Protein AF-A0A940LGN7-F1 (afdb_monomer)

pLDDT: mean 87.73, std 14.27, range [50.44, 98.75]

Sequence (106 aa):
MKTTYGHLTYCTNIHPGETWADHFAQLKEQVPGIKKAISPDQSFGIGLRLSNTASLELRKEENLKEFQQWLKEQDCYVFTMNGFPYGGFHNTTVKDKVHQPDWTTA

Secondary structure (DSSP, 8-state):
-EETTEE-EEEGGGS--SSHHHHHHHHHHHHHHHHHHH-TTSPEEEEEEEEHHHHHHHTSHHHHHHHHHHHHHTTEEEEEEEEE-SS-TTTS---TTTT-S-TT--

Solvent-accessible surface area (backbone atoms only — not comparable to full-atom values): 6226 Å² total; per-residue (Å²): 41,80,55,100,90,45,75,50,63,56,66,44,72,83,58,74,66,54,45,40,67,47,45,49,52,52,47,69,67,50,46,62,60,51,30,58,76,76,29,69,93,45,55,29,34,34,30,43,52,33,33,45,60,12,48,62,50,39,67,37,67,68,48,39,51,53,49,54,52,48,28,60,77,68,41,37,45,77,82,47,74,48,78,44,76,64,86,56,80,84,79,45,95,81,52,87,62,77,65,54,81,45,85,93,76,111

Nearest PDB structures (foldseek):
  4bra-assembly1_B  TM=4.878E-01  e=3.708E-01  Legionella pneumophila
  7upr-assembly1_A  TM=2.871E-01  e=2.517E+00  Homo sapiens
  5mrc-assembly1_KK  TM=3.048E-01  e=3.309E+00  Saccharomyces cerevisiae

Structure (mmCIF, N/CA/C/O backbone):
data_AF-A0A940LGN7-F1
#
_entry.id   AF-A0A940LGN7-F1
#
loop_
_atom_site.group_PDB
_atom_site.id
_atom_site.type_symbol
_atom_site.label_atom_id
_atom_site.label_alt_id
_atom_site.label_comp_id
_atom_site.label_asym_id
_atom_site.label_entity_id
_atom_site.label_seq_id
_atom_site.pdbx_PDB_ins_code
_atom_site.Cartn_x
_atom_site.Cartn_y
_atom_site.Cartn_z
_atom_site.occupancy
_atom_site.B_iso_or_equiv
_atom_site.auth_seq_id
_atom_site.auth_comp_id
_atom_site.auth_asym_id
_atom_site.auth_atom_id
_atom_site.pdbx_PDB_model_num
ATOM 1 N N . MET A 1 1 ? -8.201 -4.642 9.238 1.00 91.12 1 MET A N 1
ATOM 2 C CA . MET A 1 1 ? -8.619 -4.761 10.647 1.00 91.12 1 MET A CA 1
ATOM 3 C C . MET A 1 1 ? -8.356 -6.161 11.160 1.00 91.12 1 MET A C 1
ATOM 5 O O . MET A 1 1 ? -8.437 -7.113 10.389 1.00 91.12 1 MET A O 1
ATOM 9 N N . LYS A 1 2 ? -8.040 -6.288 12.448 1.00 92.31 2 LYS A N 1
ATOM 10 C CA . LYS A 1 2 ? -7.909 -7.587 13.113 1.00 92.31 2 LYS A CA 1
ATOM 11 C C . LYS A 1 2 ? -9.268 -7.984 13.688 1.00 92.31 2 LYS A C 1
ATOM 13 O O . LYS A 1 2 ? -9.869 -7.209 14.421 1.00 92.31 2 LYS A O 1
ATOM 18 N N . THR A 1 3 ? -9.745 -9.169 13.344 1.00 92.06 3 THR A N 1
ATOM 19 C CA . THR A 1 3 ? -10.992 -9.760 13.841 1.00 92.06 3 THR A CA 1
ATOM 20 C C . THR A 1 3 ? -10.676 -10.995 14.683 1.00 92.06 3 THR A C 1
ATOM 22 O O . THR A 1 3 ? -9.521 -11.415 14.784 1.00 92.06 3 THR A O 1
ATOM 25 N N . THR A 1 4 ? -11.699 -11.617 15.270 1.00 96.00 4 THR A N 1
ATOM 26 C CA . THR A 1 4 ? -11.560 -12.904 15.973 1.00 96.00 4 THR A CA 1
ATOM 27 C C . THR A 1 4 ? -11.141 -14.052 15.050 1.00 96.00 4 THR A C 1
ATOM 29 O O . THR A 1 4 ? -10.615 -15.048 15.532 1.00 96.00 4 THR A O 1
ATOM 32 N N . TYR A 1 5 ? -11.349 -13.913 13.737 1.00 94.44 5 TYR A N 1
ATOM 33 C CA . TYR A 1 5 ? -11.073 -14.950 12.738 1.00 94.44 5 TYR A CA 1
ATOM 34 C C . TYR A 1 5 ? -9.794 -14.697 11.926 1.00 94.44 5 TYR A C 1
ATOM 36 O O . TYR A 1 5 ? -9.381 -15.561 11.159 1.00 94.44 5 TYR A O 1
ATOM 44 N N . GLY A 1 6 ? -9.157 -13.530 12.073 1.00 93.00 6 GLY A N 1
ATOM 45 C CA . GLY A 1 6 ? -7.915 -13.200 11.372 1.00 93.00 6 GLY A CA 1
ATOM 46 C C . GLY A 1 6 ? -7.805 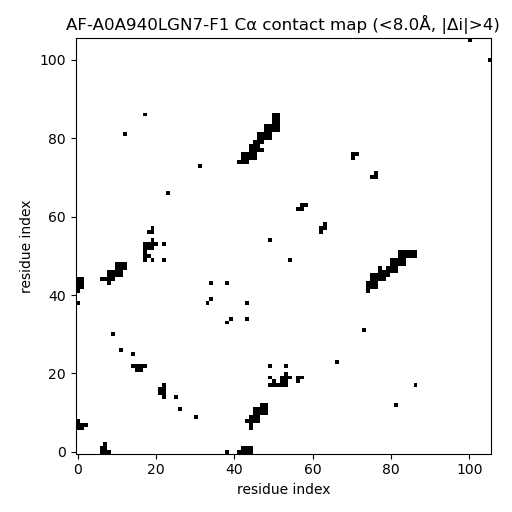-11.730 10.974 1.00 93.00 6 GLY A C 1
ATOM 47 O O . GLY A 1 6 ? -8.440 -10.855 11.555 1.00 93.00 6 GLY A O 1
ATOM 48 N N . HIS A 1 7 ? -6.971 -11.444 9.975 1.00 93.19 7 HIS A N 1
ATOM 49 C CA . HIS A 1 7 ? -6.823 -10.101 9.417 1.00 93.19 7 HIS A CA 1
ATOM 50 C C . HIS A 1 7 ? -7.724 -9.937 8.189 1.00 93.19 7 HIS A C 1
ATOM 52 O O . HIS A 1 7 ? -7.540 -10.625 7.190 1.00 93.19 7 HIS A O 1
ATOM 58 N N . LEU A 1 8 ? -8.661 -8.988 8.242 1.00 91.81 8 LEU A N 1
ATOM 59 C CA . LEU A 1 8 ? -9.364 -8.497 7.058 1.00 91.81 8 LEU A CA 1
ATOM 60 C C . LEU A 1 8 ? -8.556 -7.351 6.443 1.00 91.81 8 LEU A C 1
ATOM 62 O O . LEU A 1 8 ? -8.185 -6.400 7.142 1.00 91.81 8 LEU A O 1
ATOM 66 N N . THR A 1 9 ? -8.285 -7.440 5.145 1.00 93.12 9 THR A N 1
ATOM 67 C CA . THR A 1 9 ? -7.375 -6.532 4.446 1.00 93.12 9 THR A CA 1
ATOM 68 C C . THR A 1 9 ? -7.844 -6.191 3.041 1.00 93.12 9 THR A C 1
ATOM 70 O O . THR A 1 9 ? -8.627 -6.926 2.444 1.00 93.12 9 THR A O 1
ATOM 73 N N . TYR A 1 10 ? -7.306 -5.095 2.511 1.00 94.38 10 TYR A N 1
ATOM 74 C CA . TYR A 1 10 ? -7.318 -4.797 1.092 1.00 94.38 10 TYR A CA 1
ATOM 75 C C . TYR A 1 10 ? -6.001 -5.233 0.437 1.00 94.38 10 TYR A C 1
ATOM 77 O O . TYR A 1 10 ? -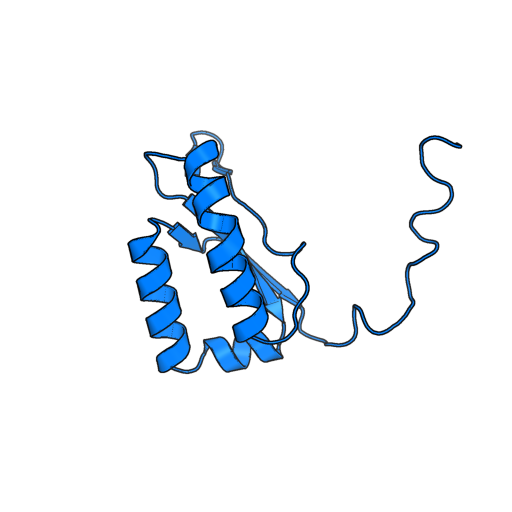4.920 -4.778 0.823 1.00 94.38 10 TYR A O 1
ATOM 85 N N . CYS A 1 11 ? -6.098 -6.134 -0.542 1.00 94.31 11 CYS A N 1
ATOM 86 C CA . CYS A 1 11 ? -4.956 -6.596 -1.322 1.00 94.31 11 CYS A CA 1
ATOM 87 C C . CYS A 1 11 ? -4.746 -5.688 -2.533 1.00 94.31 11 CYS A C 1
ATOM 89 O O . CYS A 1 11 ? -5.650 -5.510 -3.346 1.00 94.31 11 CYS A O 1
ATOM 91 N N . THR A 1 12 ? -3.535 -5.161 -2.687 1.00 93.12 12 THR A N 1
ATOM 92 C CA . THR A 1 12 ? -3.239 -4.133 -3.692 1.00 93.12 12 THR A CA 1
ATOM 93 C C . THR A 1 12 ? -2.757 -4.718 -5.021 1.00 93.12 12 THR A C 1
ATOM 95 O O . THR A 1 12 ? -2.308 -3.981 -5.894 1.00 93.12 12 THR A O 1
ATOM 98 N N . ASN A 1 13 ? -2.886 -6.040 -5.212 1.00 89.69 13 ASN A N 1
ATOM 99 C CA . ASN A 1 13 ? -2.518 -6.742 -6.449 1.00 89.69 13 ASN A CA 1
ATOM 100 C C . ASN A 1 13 ? -3.312 -6.268 -7.678 1.00 89.69 13 ASN A C 1
ATOM 102 O O . ASN A 1 13 ? -2.850 -6.470 -8.796 1.00 89.69 13 ASN A O 1
ATOM 106 N N . ILE A 1 14 ? -4.504 -5.692 -7.483 1.00 85.25 14 ILE A N 1
ATOM 107 C CA . ILE A 1 14 ? -5.364 -5.230 -8.580 1.00 85.25 14 ILE A CA 1
ATOM 108 C C . ILE A 1 14 ? -4.859 -3.932 -9.220 1.00 85.25 14 ILE A C 1
ATOM 110 O O . ILE A 1 14 ? -5.229 -3.624 -10.350 1.00 85.25 14 ILE A O 1
ATOM 114 N N . HIS A 1 15 ? -4.018 -3.170 -8.512 1.00 85.56 15 HIS A N 1
ATOM 115 C CA . HIS A 1 15 ? -3.543 -1.888 -9.012 1.00 85.56 15 HIS A CA 1
ATOM 116 C C . HIS A 1 15 ? -2.407 -2.075 -10.020 1.00 85.56 15 HIS A C 1
ATOM 118 O O . HIS A 1 15 ? -1.415 -2.757 -9.717 1.00 85.56 15 HIS A O 1
ATOM 124 N N . PRO A 1 16 ? -2.521 -1.450 -11.205 1.00 79.06 16 PRO A N 1
ATOM 125 C CA . PRO A 1 16 ? -1.430 -1.416 -12.160 1.00 79.06 16 PRO A CA 1
ATOM 126 C C . PRO A 1 16 ? -0.286 -0.548 -11.624 1.00 79.06 16 PRO A C 1
ATOM 128 O O . PRO A 1 16 ? -0.460 0.271 -10.722 1.00 79.06 16 PRO A O 1
ATOM 131 N N . GLY A 1 17 ? 0.894 -0.724 -12.209 1.00 77.94 17 GLY A N 1
ATOM 132 C CA . GLY A 1 17 ? 2.082 0.059 -11.880 1.00 77.94 17 GLY A CA 1
ATOM 133 C C . GLY A 1 17 ? 3.296 -0.829 -11.672 1.00 77.94 17 GLY A C 1
ATOM 134 O O . GLY A 1 17 ? 3.183 -1.958 -11.186 1.00 77.94 17 GLY A O 1
ATOM 135 N N . GLU A 1 18 ? 4.459 -0.312 -12.044 1.00 86.00 18 GLU A N 1
ATOM 136 C CA . GLU A 1 18 ? 5.737 -1.006 -11.878 1.00 86.00 18 GLU A CA 1
ATOM 137 C C . GLU A 1 18 ? 6.691 -0.228 -10.973 1.00 86.00 18 GLU A C 1
ATOM 139 O O . GLU A 1 18 ? 7.597 -0.840 -10.414 1.00 86.00 18 GLU A O 1
ATOM 144 N N . THR A 1 19 ? 6.492 1.077 -10.784 1.00 92.81 19 THR A N 1
ATOM 145 C CA . THR A 1 19 ? 7.318 1.900 -9.889 1.00 92.81 19 THR A CA 1
ATOM 146 C C . THR A 1 19 ? 6.680 2.039 -8.507 1.00 92.81 19 THR A C 1
ATOM 148 O O . THR A 1 19 ? 5.474 1.844 -8.331 1.00 92.81 19 THR A O 1
ATOM 151 N N . TRP A 1 20 ? 7.485 2.400 -7.508 1.00 95.44 20 TRP A N 1
ATOM 152 C CA . TRP A 1 20 ? 6.988 2.733 -6.175 1.00 95.44 20 TRP A CA 1
ATOM 153 C C . TRP A 1 20 ? 6.057 3.947 -6.215 1.00 95.44 20 TRP A C 1
ATOM 155 O O . TRP A 1 20 ? 5.046 3.961 -5.518 1.00 95.44 20 TRP A O 1
ATOM 165 N N . ALA A 1 21 ? 6.357 4.936 -7.060 1.00 96.00 21 ALA A N 1
ATOM 166 C CA . ALA A 1 21 ? 5.522 6.123 -7.213 1.00 96.00 21 ALA A CA 1
ATOM 167 C C . ALA A 1 21 ? 4.098 5.766 -7.678 1.00 96.00 21 ALA A C 1
ATOM 169 O O . ALA A 1 21 ? 3.131 6.240 -7.080 1.00 96.00 21 ALA A O 1
ATOM 170 N N . ASP A 1 22 ? 3.967 4.879 -8.673 1.00 93.50 22 ASP A N 1
ATOM 171 C CA . ASP A 1 22 ? 2.663 4.404 -9.158 1.00 93.50 22 ASP A CA 1
ATOM 172 C C . ASP A 1 22 ? 1.888 3.689 -8.045 1.00 93.50 22 ASP A C 1
ATOM 174 O O . ASP A 1 22 ? 0.720 3.988 -7.786 1.00 93.50 22 ASP A O 1
ATOM 178 N N . HIS A 1 23 ? 2.549 2.755 -7.348 1.00 93.44 23 HIS A N 1
ATOM 179 C CA . HIS A 1 23 ? 1.926 1.991 -6.263 1.00 93.44 23 HIS A CA 1
ATOM 180 C C . HIS A 1 23 ? 1.483 2.903 -5.128 1.00 93.44 23 HIS A C 1
ATOM 182 O O . HIS A 1 23 ? 0.366 2.773 -4.631 1.00 93.44 23 HIS A O 1
ATOM 188 N N . PHE A 1 24 ? 2.325 3.851 -4.730 1.00 97.19 24 PHE A N 1
ATOM 189 C CA . PHE A 1 24 ? 2.012 4.719 -3.610 1.00 97.19 24 PHE A CA 1
ATOM 190 C C . PHE A 1 24 ? 0.897 5.715 -3.936 1.00 97.19 24 PHE A C 1
ATOM 192 O O . PHE A 1 24 ? 0.061 5.988 -3.075 1.00 97.19 24 PHE A O 1
ATOM 199 N N . ALA A 1 25 ? 0.822 6.206 -5.177 1.00 96.75 25 ALA A N 1
ATOM 200 C CA . ALA A 1 25 ? -0.303 7.017 -5.633 1.00 96.75 25 ALA A CA 1
ATOM 201 C C . ALA A 1 25 ? -1.634 6.255 -5.503 1.00 96.75 25 ALA A C 1
ATOM 203 O O . ALA A 1 25 ? -2.589 6.782 -4.935 1.00 96.75 25 ALA A O 1
ATOM 204 N N . GLN A 1 26 ? -1.665 4.985 -5.922 1.00 95.62 26 GLN A N 1
ATOM 205 C CA . GLN A 1 26 ? -2.846 4.123 -5.790 1.00 95.62 26 GLN A CA 1
ATOM 206 C C . GLN A 1 26 ? -3.226 3.876 -4.323 1.00 95.62 26 GLN A C 1
ATOM 208 O O . GLN A 1 26 ? -4.403 3.919 -3.967 1.00 95.62 26 GLN A O 1
ATOM 213 N N . LEU A 1 27 ? -2.244 3.682 -3.435 1.00 96.50 27 LEU A N 1
ATOM 214 C CA . LEU A 1 27 ? -2.505 3.569 -1.996 1.00 96.50 27 LEU A CA 1
ATOM 215 C C . LEU A 1 27 ? -3.139 4.847 -1.429 1.00 96.50 27 LEU A C 1
ATOM 217 O O . LEU A 1 27 ? -4.142 4.763 -0.718 1.00 9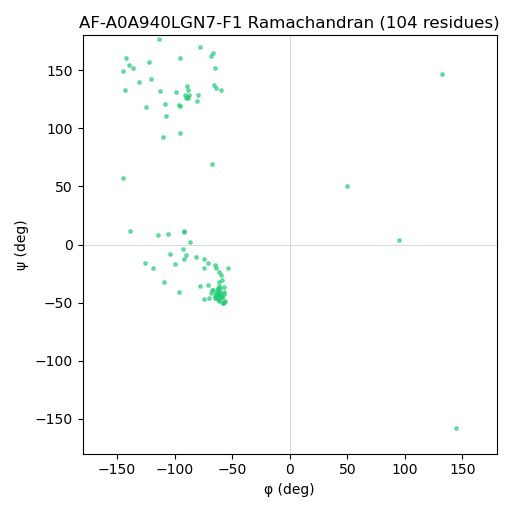6.50 27 LEU A O 1
ATOM 221 N N . LYS A 1 28 ? -2.571 6.017 -1.756 1.00 97.69 28 LYS A N 1
ATOM 222 C CA . LYS A 1 28 ? -3.062 7.332 -1.311 1.00 97.69 28 LYS A CA 1
ATOM 223 C C . LYS A 1 28 ? -4.490 7.598 -1.791 1.00 97.69 28 LYS A C 1
ATOM 225 O O . LYS A 1 28 ? -5.278 8.163 -1.039 1.00 97.69 28 LYS A O 1
ATOM 230 N N . GLU A 1 29 ? -4.821 7.175 -3.008 1.00 97.19 29 GLU A N 1
ATOM 231 C CA . GLU A 1 29 ? -6.144 7.366 -3.603 1.00 97.19 29 GLU A CA 1
ATOM 232 C C . GLU A 1 29 ? -7.204 6.430 -2.997 1.00 97.19 29 GLU A C 1
ATOM 234 O O . GLU A 1 29 ? -8.291 6.871 -2.627 1.00 97.19 29 GLU A O 1
ATOM 239 N N . GLN A 1 30 ? -6.895 5.138 -2.867 1.00 96.25 30 GLN A N 1
ATOM 240 C CA . GLN A 1 30 ? -7.918 4.108 -2.650 1.00 96.25 30 GLN A CA 1
ATOM 241 C C . GLN A 1 30 ? -8.104 3.741 -1.171 1.00 96.25 30 GLN A C 1
ATOM 243 O O . GLN A 1 30 ? -9.228 3.562 -0.691 1.00 96.25 30 GLN A O 1
ATOM 248 N N . VAL A 1 31 ? -7.009 3.634 -0.412 1.00 96.75 31 VAL A N 1
ATOM 249 C CA . VAL A 1 31 ? -7.037 3.078 0.952 1.00 96.75 31 VAL A CA 1
ATOM 250 C C . VAL A 1 31 ? -7.867 3.911 1.938 1.00 96.75 31 VAL A C 1
ATOM 252 O O . VAL A 1 31 ? -8.630 3.297 2.690 1.00 96.75 31 VAL A O 1
ATOM 255 N N . PRO A 1 32 ? -7.806 5.260 1.961 1.00 97.31 32 PRO A N 1
ATOM 256 C CA . PRO A 1 32 ? -8.562 6.044 2.942 1.00 97.31 32 PRO A CA 1
ATOM 257 C C . PRO A 1 32 ? -10.079 5.840 2.834 1.00 97.31 32 PRO A C 1
ATOM 259 O O . PRO A 1 32 ? -10.765 5.683 3.847 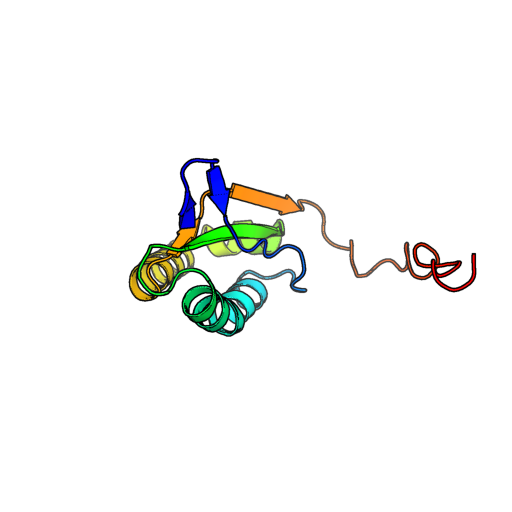1.00 97.31 32 PRO A O 1
ATOM 262 N N . GLY A 1 33 ? -10.606 5.777 1.604 1.00 97.81 33 GLY A N 1
ATOM 263 C CA . GLY A 1 33 ? -12.026 5.525 1.353 1.00 97.81 33 GLY A CA 1
ATOM 264 C C . GLY A 1 33 ? -12.455 4.132 1.815 1.00 97.81 33 GLY A C 1
ATOM 265 O O . GLY A 1 33 ? -13.467 3.985 2.502 1.00 97.81 33 GLY A O 1
ATOM 266 N N . ILE A 1 34 ? -11.639 3.119 1.515 1.00 96.38 34 ILE A N 1
ATOM 267 C CA . ILE A 1 34 ? -11.888 1.730 1.918 1.00 96.38 34 ILE A CA 1
ATOM 268 C C . ILE A 1 34 ? -11.840 1.585 3.444 1.00 96.38 34 ILE A C 1
ATOM 270 O O . ILE A 1 34 ? -12.746 0.990 4.031 1.00 96.38 34 ILE A O 1
ATOM 274 N N . LYS A 1 35 ? -10.827 2.164 4.108 1.00 97.00 35 LYS A N 1
ATOM 275 C CA . LYS A 1 35 ? -10.735 2.169 5.575 1.00 97.00 35 LYS A CA 1
ATOM 276 C C . LYS A 1 35 ? -11.980 2.794 6.183 1.00 97.00 35 LYS A C 1
ATOM 278 O O . LYS A 1 35 ? -12.582 2.184 7.059 1.00 97.00 35 LYS A O 1
ATOM 283 N N . LY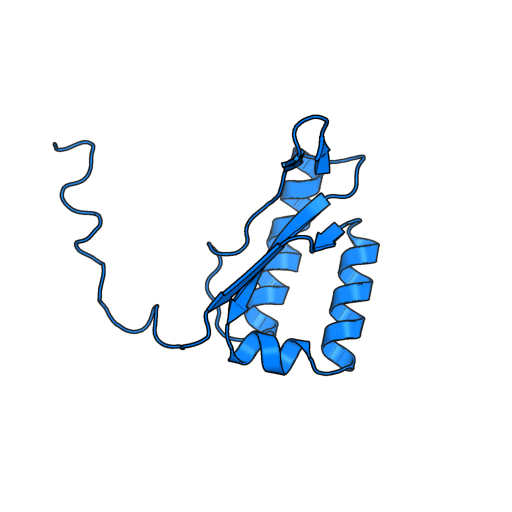S A 1 36 ? -12.394 3.969 5.705 1.00 97.56 36 LYS A N 1
ATOM 284 C CA . LYS A 1 36 ? -13.578 4.664 6.224 1.00 97.56 36 LYS A CA 1
ATOM 285 C C . LYS A 1 36 ? -14.844 3.807 6.133 1.00 97.56 36 LYS A C 1
ATOM 287 O O . LYS A 1 36 ? -15.673 3.867 7.033 1.00 97.56 36 LYS A O 1
ATOM 292 N N . ALA A 1 37 ? -14.990 3.018 5.070 1.00 96.75 37 ALA A N 1
ATOM 293 C CA . ALA A 1 37 ? -16.158 2.166 4.869 1.00 96.75 37 ALA A CA 1
ATOM 294 C C . ALA A 1 37 ? -16.133 0.872 5.703 1.00 96.75 37 ALA A C 1
ATOM 296 O O . ALA A 1 37 ? -17.184 0.412 6.138 1.00 96.75 37 ALA A O 1
ATOM 297 N N . ILE A 1 38 ? -14.957 0.270 5.908 1.00 94.56 38 ILE A N 1
ATOM 298 C CA . ILE A 1 38 ? -14.840 -1.098 6.451 1.00 94.56 38 ILE A CA 1
ATOM 299 C C . ILE A 1 38 ? -14.296 -1.121 7.887 1.00 94.56 38 ILE A C 1
ATOM 301 O O . ILE A 1 38 ? -14.634 -2.003 8.669 1.00 94.56 38 ILE A O 1
ATOM 305 N N . SER A 1 39 ? -13.427 -0.175 8.235 1.00 95.94 39 SER A N 1
ATOM 306 C CA . SER A 1 39 ? -12.661 -0.137 9.485 1.00 95.94 39 SER A CA 1
ATOM 307 C C . SER A 1 39 ? -12.471 1.310 9.974 1.00 95.94 39 SER A C 1
ATOM 309 O O . SER A 1 39 ? -11.327 1.755 10.117 1.00 95.94 39 SER A O 1
ATOM 311 N N . PRO A 1 40 ? -13.558 2.078 10.197 1.00 96.12 40 PRO A N 1
ATOM 312 C CA . PRO A 1 40 ? -13.464 3.503 10.521 1.00 96.12 40 PRO A CA 1
ATOM 313 C C . PRO A 1 40 ? -12.674 3.759 11.812 1.00 96.12 40 PRO A C 1
ATOM 315 O O . PRO A 1 40 ? -11.796 4.622 11.826 1.00 96.12 40 PRO A O 1
ATOM 318 N N . ASP A 1 41 ? -12.914 2.942 12.841 1.00 95.94 41 ASP A N 1
ATOM 319 C CA . ASP A 1 41 ? -12.404 3.152 14.204 1.00 95.94 41 ASP A CA 1
ATOM 320 C C . ASP A 1 41 ? -11.246 2.214 14.584 1.00 95.94 41 ASP A C 1
ATOM 322 O O . ASP A 1 41 ? -10.863 2.113 15.749 1.00 95.94 41 ASP A O 1
ATOM 326 N N . GLN A 1 42 ? -10.711 1.465 13.618 1.00 96.19 42 GLN A N 1
ATOM 327 C CA . GLN A 1 42 ? -9.650 0.490 13.854 1.00 96.19 42 GLN A CA 1
ATOM 328 C C . GLN A 1 42 ? -8.573 0.570 12.784 1.00 96.19 42 GLN A C 1
ATOM 330 O O . GLN A 1 42 ? -8.860 0.846 11.613 1.00 96.19 42 GLN A O 1
ATOM 335 N N . SER A 1 43 ? -7.350 0.200 13.167 1.00 97.19 43 SER A N 1
ATOM 336 C CA . SER A 1 43 ? -6.241 0.152 12.228 1.00 97.19 43 SER A CA 1
ATOM 337 C C . SER A 1 43 ? -6.521 -0.817 11.082 1.00 97.19 43 SER A C 1
ATOM 339 O O . SER A 1 43 ? -6.927 -1.979 11.271 1.00 97.19 43 SER A O 1
ATOM 341 N N . PHE A 1 44 ? -6.267 -0.353 9.864 1.00 97.69 44 PHE A N 1
ATOM 342 C CA . PHE A 1 44 ? -6.572 -1.106 8.660 1.00 97.69 44 PHE A CA 1
ATOM 343 C C . PHE A 1 44 ? -5.334 -1.816 8.109 1.00 97.69 44 PHE A C 1
ATOM 345 O O . PHE A 1 44 ? -4.255 -1.245 7.992 1.00 97.69 44 PHE A O 1
ATOM 352 N N . GLY A 1 45 ? -5.487 -3.105 7.802 1.00 97.00 45 GLY A N 1
ATOM 353 C CA . GLY A 1 45 ? -4.383 -3.923 7.309 1.00 97.00 45 GLY A CA 1
ATOM 354 C C . GLY A 1 45 ? -4.324 -3.836 5.792 1.00 97.00 45 GLY A C 1
ATOM 355 O O . GLY A 1 45 ? -5.362 -3.967 5.141 1.00 97.00 45 GLY A O 1
ATOM 356 N N . ILE A 1 46 ? -3.130 -3.687 5.233 1.00 97.12 46 ILE A N 1
ATOM 357 C CA . ILE A 1 46 ? -2.861 -3.647 3.794 1.00 97.12 46 ILE A CA 1
ATOM 358 C C . ILE A 1 46 ? -2.067 -4.898 3.403 1.00 97.12 46 ILE A C 1
ATOM 360 O O . ILE A 1 46 ? -1.073 -5.246 4.049 1.00 97.12 46 ILE A O 1
ATOM 364 N N . GLY A 1 47 ? -2.513 -5.567 2.339 1.00 96.31 47 GLY A N 1
ATOM 365 C CA . GLY A 1 47 ? -1.758 -6.606 1.650 1.00 96.31 47 GLY A CA 1
ATOM 366 C C . GLY A 1 47 ? -1.020 -5.997 0.469 1.00 96.31 47 GLY A C 1
ATOM 367 O O . GLY A 1 47 ? -1.614 -5.813 -0.592 1.00 96.31 47 GLY A O 1
ATOM 368 N N . LEU A 1 48 ? 0.252 -5.656 0.673 1.00 95.31 48 LEU A N 1
ATOM 369 C CA . LEU A 1 48 ? 1.023 -4.835 -0.256 1.00 95.31 48 LEU A CA 1
ATOM 370 C C . LEU A 1 48 ? 1.551 -5.659 -1.437 1.00 95.31 48 LEU A C 1
ATOM 372 O O . LEU A 1 48 ? 2.297 -6.615 -1.250 1.00 95.31 48 LEU A O 1
ATOM 376 N N . ARG A 1 49 ? 1.227 -5.264 -2.663 1.00 92.56 49 ARG A N 1
ATOM 377 C CA . ARG A 1 49 ? 1.895 -5.737 -3.880 1.00 92.56 49 ARG A CA 1
ATOM 378 C C . ARG A 1 49 ? 3.092 -4.851 -4.198 1.00 92.56 49 ARG A C 1
ATOM 380 O O . ARG A 1 49 ? 2.939 -3.638 -4.233 1.00 92.56 49 ARG A O 1
ATOM 387 N N . LEU A 1 50 ? 4.240 -5.453 -4.502 1.00 91.38 50 LEU A N 1
ATOM 388 C CA . LEU A 1 50 ? 5.417 -4.760 -5.033 1.00 91.38 50 LEU A CA 1
ATOM 389 C C . LEU A 1 50 ? 5.951 -5.489 -6.268 1.00 91.38 50 LEU A C 1
ATOM 391 O O . LEU A 1 50 ? 6.009 -6.719 -6.308 1.00 91.38 50 LEU A O 1
ATOM 395 N N . SER A 1 51 ? 6.361 -4.729 -7.279 1.00 90.25 51 SER A N 1
ATOM 396 C CA . SER A 1 51 ? 7.259 -5.225 -8.325 1.00 90.25 51 SER A CA 1
ATOM 397 C C . SER A 1 51 ? 8.698 -5.242 -7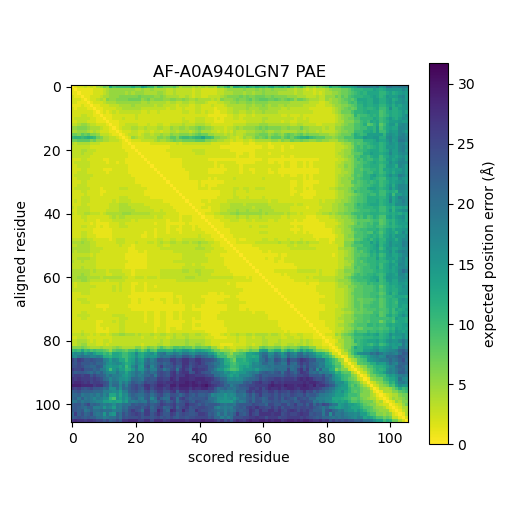.786 1.00 90.25 51 SER A C 1
ATOM 399 O O . SER A 1 51 ? 8.987 -4.654 -6.736 1.00 90.25 51 SER A O 1
ATOM 401 N N . ASN A 1 52 ? 9.632 -5.851 -8.521 1.00 90.38 52 ASN A N 1
ATOM 402 C CA . ASN A 1 52 ? 11.053 -5.714 -8.194 1.00 90.38 52 ASN A CA 1
ATOM 403 C C . ASN A 1 52 ? 11.489 -4.236 -8.166 1.00 90.38 52 ASN A C 1
ATOM 405 O O . ASN A 1 52 ? 12.071 -3.787 -7.181 1.00 90.38 52 ASN A O 1
ATOM 409 N N . THR A 1 53 ? 11.143 -3.465 -9.201 1.00 91.50 53 THR A N 1
ATOM 410 C CA . THR A 1 53 ? 11.482 -2.036 -9.307 1.00 91.50 53 THR A CA 1
ATOM 411 C C . THR A 1 53 ? 10.943 -1.235 -8.121 1.00 91.50 53 THR A C 1
ATOM 413 O O . THR A 1 53 ? 11.714 -0.562 -7.440 1.00 91.50 53 THR A O 1
ATOM 416 N N . ALA A 1 54 ? 9.657 -1.389 -7.794 1.00 93.81 54 ALA A N 1
ATOM 417 C CA . ALA A 1 54 ? 9.035 -0.715 -6.660 1.00 93.81 54 ALA A CA 1
ATOM 418 C C . ALA A 1 54 ? 9.678 -1.114 -5.325 1.00 93.81 54 ALA A C 1
ATOM 420 O O . ALA A 1 54 ? 9.838 -0.271 -4.450 1.00 93.81 54 ALA A O 1
ATOM 421 N N . SER A 1 55 ? 10.097 -2.374 -5.158 1.00 93.19 55 SER A N 1
ATOM 422 C CA . SER A 1 55 ? 10.769 -2.808 -3.926 1.00 93.19 55 SER A CA 1
ATOM 423 C C . SER A 1 55 ? 12.151 -2.169 -3.746 1.00 93.19 55 SER A C 1
ATOM 425 O O . SER A 1 55 ? 12.502 -1.757 -2.640 1.00 93.19 55 SER A O 1
ATOM 427 N N . LEU A 1 56 ? 12.920 -2.028 -4.832 1.00 94.12 56 LEU A N 1
ATOM 428 C CA . LEU A 1 56 ? 14.221 -1.357 -4.821 1.00 94.12 56 LEU A CA 1
ATOM 429 C C . LEU A 1 56 ? 14.074 0.142 -4.541 1.00 94.12 56 LEU A C 1
ATOM 431 O O . LEU A 1 56 ? 14.879 0.715 -3.807 1.00 94.12 56 LEU A O 1
ATOM 435 N N . GLU A 1 57 ? 13.038 0.769 -5.097 1.00 96.69 57 GLU A N 1
ATOM 436 C CA . GLU A 1 57 ? 12.723 2.175 -4.859 1.00 96.69 57 GLU A CA 1
ATOM 437 C C . GLU A 1 57 ? 12.214 2.424 -3.438 1.00 96.69 57 GLU A C 1
ATOM 439 O O . GLU A 1 57 ? 12.708 3.339 -2.781 1.00 96.69 57 GLU A O 1
ATOM 444 N N . LEU A 1 58 ? 11.293 1.598 -2.935 1.00 96.31 58 LEU A N 1
ATOM 445 C CA . LEU A 1 58 ? 10.772 1.694 -1.570 1.00 96.31 58 LEU A CA 1
ATOM 446 C C . LEU A 1 58 ? 11.879 1.508 -0.525 1.00 96.31 58 LEU A C 1
ATOM 448 O O . LEU A 1 58 ? 11.825 2.124 0.533 1.00 96.31 58 LEU A O 1
ATOM 452 N N . ARG A 1 59 ? 12.910 0.697 -0.810 1.00 96.12 59 ARG A N 1
ATOM 453 C CA . ARG A 1 59 ? 14.045 0.489 0.107 1.00 96.12 59 ARG A CA 1
ATOM 454 C C . ARG A 1 59 ? 14.879 1.757 0.337 1.00 96.12 59 ARG A C 1
ATOM 456 O O . ARG A 1 59 ? 15.662 1.791 1.285 1.00 96.12 59 ARG A O 1
ATOM 463 N N . LYS A 1 60 ? 14.766 2.778 -0.519 1.00 98.06 60 LYS A N 1
ATOM 464 C CA . LYS A 1 60 ? 15.438 4.066 -0.301 1.00 98.06 60 LYS A CA 1
ATOM 465 C C . LYS A 1 60 ? 14.880 4.718 0.963 1.00 98.06 60 LYS A C 1
ATOM 467 O O . LYS A 1 60 ? 13.671 4.745 1.168 1.00 98.06 60 LYS A O 1
ATOM 472 N N . GLU A 1 61 ? 15.767 5.244 1.803 1.00 97.38 61 GLU A N 1
ATOM 473 C CA . GLU A 1 61 ? 15.416 5.727 3.145 1.00 97.38 61 GLU A CA 1
ATOM 474 C C . GLU A 1 61 ? 14.316 6.798 3.125 1.00 97.38 61 GLU A C 1
ATOM 476 O O . GLU A 1 61 ? 13.394 6.748 3.936 1.00 97.38 61 GLU A O 1
ATOM 481 N N . GLU A 1 62 ? 14.384 7.724 2.169 1.00 98.19 62 GLU A N 1
ATOM 482 C CA . GLU A 1 62 ? 13.378 8.767 1.942 1.00 98.19 62 GLU A CA 1
ATOM 483 C C . GLU A 1 62 ? 11.976 8.193 1.680 1.00 98.19 62 GLU A C 1
ATOM 485 O O . GLU A 1 62 ? 11.024 8.546 2.377 1.00 98.19 62 GLU A O 1
ATOM 490 N N . ASN A 1 63 ? 11.866 7.234 0.756 1.00 98.19 63 ASN A N 1
ATOM 491 C CA . ASN A 1 63 ? 10.605 6.607 0.368 1.00 98.19 63 ASN A CA 1
ATOM 492 C C . ASN A 1 63 ? 10.035 5.747 1.495 1.00 98.19 63 ASN A C 1
ATOM 494 O O . ASN A 1 63 ? 8.832 5.779 1.754 1.00 98.19 63 ASN A O 1
ATOM 498 N N . LEU A 1 64 ? 10.891 4.991 2.190 1.00 98.19 64 LEU A N 1
ATOM 499 C CA . LEU A 1 64 ? 10.460 4.166 3.312 1.00 98.19 64 LEU A CA 1
ATOM 500 C C . LEU A 1 64 ? 9.919 5.026 4.457 1.00 98.19 64 LEU A C 1
ATOM 502 O O . LEU A 1 64 ? 8.882 4.694 5.029 1.00 98.19 64 LEU A O 1
ATOM 506 N N . LYS A 1 65 ? 10.593 6.139 4.773 1.00 98.56 65 LYS A N 1
ATOM 507 C CA . LYS A 1 65 ? 10.143 7.087 5.800 1.00 98.56 65 LYS A CA 1
ATOM 508 C C . LYS A 1 65 ? 8.824 7.745 5.418 1.00 98.56 65 LYS A C 1
ATOM 510 O O . LYS A 1 65 ? 7.926 7.799 6.255 1.00 98.56 65 LYS A O 1
ATOM 515 N N . GLU A 1 66 ? 8.684 8.199 4.171 1.00 98.69 66 GLU A N 1
ATOM 516 C CA . GLU A 1 66 ? 7.422 8.764 3.680 1.00 98.69 66 GLU A CA 1
ATOM 517 C C . GLU A 1 66 ? 6.286 7.740 3.795 1.00 98.69 66 GLU A C 1
ATOM 519 O O . GLU A 1 66 ? 5.211 8.048 4.311 1.00 98.69 66 GLU A O 1
ATOM 524 N N . PHE A 1 67 ? 6.537 6.493 3.389 1.00 98.50 67 PHE A N 1
ATOM 525 C CA . PHE A 1 67 ? 5.543 5.431 3.468 1.00 98.50 67 PHE A CA 1
ATOM 526 C C . PHE A 1 67 ? 5.138 5.109 4.910 1.00 98.50 67 PHE A C 1
ATOM 528 O O . PHE A 1 67 ? 3.950 5.008 5.211 1.00 98.50 67 PHE A O 1
ATOM 535 N N . GLN A 1 68 ? 6.106 4.979 5.821 1.00 98.50 68 GLN A N 1
ATOM 536 C CA . GLN A 1 68 ? 5.846 4.733 7.242 1.00 98.50 68 GLN A CA 1
ATOM 537 C C . GLN A 1 68 ? 5.040 5.865 7.883 1.00 98.50 68 GLN A C 1
ATOM 539 O O . GLN A 1 68 ? 4.108 5.602 8.647 1.00 98.50 68 GLN A O 1
ATOM 544 N N . GLN A 1 69 ? 5.381 7.114 7.561 1.00 98.75 69 GLN A N 1
ATOM 545 C CA . GLN A 1 69 ? 4.658 8.279 8.051 1.00 98.75 69 GLN A CA 1
ATOM 546 C C . GLN A 1 69 ? 3.215 8.277 7.539 1.00 98.75 69 GLN A C 1
ATOM 548 O O . GLN A 1 69 ? 2.286 8.419 8.331 1.00 98.75 69 GLN A O 1
ATOM 553 N N . TRP A 1 70 ? 3.015 8.015 6.247 1.00 98.69 70 TRP A N 1
ATOM 554 C CA . TRP A 1 70 ? 1.680 7.923 5.666 1.00 98.69 70 TRP A CA 1
ATOM 555 C C . TRP A 1 70 ? 0.848 6.784 6.273 1.00 98.69 70 TRP A C 1
ATOM 557 O O . TRP A 1 70 ? -0.322 6.982 6.596 1.00 98.69 70 TRP A O 1
ATOM 567 N N . LEU A 1 71 ? 1.441 5.604 6.496 1.00 98.56 71 LEU A N 1
ATOM 568 C CA . LEU A 1 71 ? 0.764 4.492 7.173 1.00 98.56 71 LEU A CA 1
ATOM 569 C C . LEU A 1 71 ? 0.278 4.904 8.566 1.00 98.56 71 LEU A C 1
ATOM 571 O O . LEU A 1 71 ? -0.857 4.609 8.931 1.00 98.56 71 LEU A O 1
ATOM 575 N N . LYS A 1 72 ? 1.108 5.629 9.322 1.00 98.50 72 LYS A N 1
ATOM 576 C CA . LYS A 1 72 ? 0.737 6.147 10.642 1.00 98.50 72 LYS A CA 1
ATOM 577 C C . LYS A 1 72 ? -0.407 7.159 10.558 1.00 98.50 72 LYS A C 1
ATOM 579 O O . LYS A 1 72 ? -1.346 7.068 11.341 1.00 98.50 72 LYS A O 1
ATOM 584 N N . GLU A 1 73 ? -0.341 8.098 9.619 1.00 98.31 73 GLU A N 1
ATOM 585 C CA . GLU A 1 73 ? -1.375 9.123 9.412 1.00 98.31 73 GLU A CA 1
ATOM 586 C C . GLU A 1 73 ? -2.726 8.525 9.016 1.00 98.31 73 GLU A C 1
ATOM 588 O O . GLU A 1 73 ? -3.765 8.991 9.476 1.00 98.31 73 GLU A O 1
ATOM 593 N N . GLN A 1 74 ? -2.718 7.473 8.195 1.00 98.00 74 GLN A N 1
ATOM 594 C CA . GLN A 1 74 ? -3.931 6.7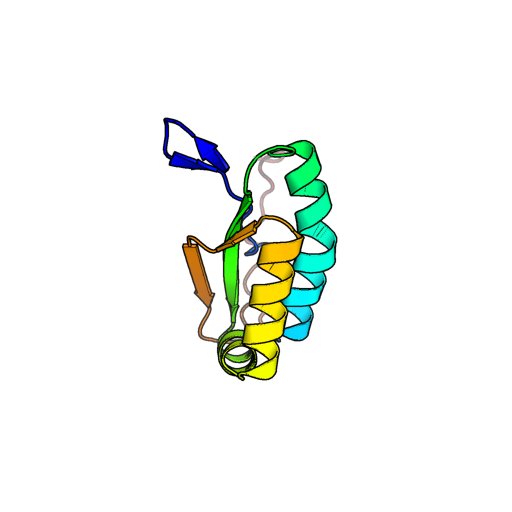73 7.770 1.00 98.00 74 GLN A CA 1
ATOM 595 C C . GLN A 1 74 ? -4.377 5.676 8.745 1.00 98.00 74 GLN A C 1
ATOM 597 O O . GLN A 1 74 ? -5.355 4.982 8.461 1.00 98.00 74 GLN A O 1
ATOM 602 N N . ASP A 1 75 ? -3.683 5.492 9.876 1.00 98.00 75 ASP A N 1
ATOM 603 C CA . ASP A 1 75 ? -3.934 4.403 10.828 1.00 98.00 75 ASP A CA 1
ATOM 604 C C . ASP A 1 75 ? -3.999 3.036 10.107 1.00 98.00 75 ASP A C 1
ATOM 606 O O . ASP A 1 75 ? -4.951 2.256 10.184 1.00 98.00 75 ASP A O 1
ATOM 610 N N . CYS A 1 76 ? -2.973 2.783 9.298 1.00 98.00 76 CYS A N 1
ATOM 611 C CA . CYS A 1 76 ? -2.821 1.600 8.469 1.00 98.00 76 CYS A CA 1
ATOM 612 C C . CYS A 1 76 ? -1.525 0.857 8.804 1.00 98.00 76 CYS A C 1
ATOM 614 O O . CYS A 1 76 ? -0.558 1.425 9.307 1.00 98.00 76 CYS A O 1
ATOM 616 N N . TYR A 1 77 ? -1.479 -0.433 8.482 1.00 97.62 77 TYR A N 1
ATOM 617 C CA . TYR A 1 77 ? -0.274 -1.252 8.614 1.00 97.62 77 TYR A CA 1
ATOM 618 C C . TYR A 1 77 ? -0.185 -2.290 7.499 1.00 97.62 77 TYR A C 1
ATOM 620 O O . TYR A 1 77 ? -1.199 -2.803 7.028 1.00 97.62 77 TYR A O 1
ATOM 628 N N . VAL A 1 78 ? 1.035 -2.645 7.104 1.00 96.94 78 VAL A N 1
ATOM 629 C CA . VAL A 1 78 ? 1.286 -3.767 6.190 1.00 96.94 78 VAL A CA 1
ATOM 630 C C . VAL A 1 78 ? 1.507 -5.025 7.023 1.00 96.94 78 VAL A C 1
ATOM 632 O O . VAL A 1 78 ? 2.323 -5.018 7.940 1.00 96.94 78 VAL A O 1
ATOM 635 N N . PHE A 1 79 ? 0.789 -6.105 6.720 1.00 94.00 79 PHE A N 1
ATOM 636 C CA . PHE A 1 79 ? 0.952 -7.391 7.427 1.00 94.00 79 PHE A CA 1
ATOM 637 C C . PHE A 1 79 ? 1.227 -8.567 6.489 1.00 94.00 79 PHE A C 1
ATOM 639 O O . PHE A 1 79 ? 1.678 -9.618 6.934 1.00 94.00 79 PHE A O 1
ATOM 646 N N . THR A 1 80 ? 0.963 -8.394 5.196 1.00 94.94 80 THR A N 1
ATOM 647 C CA . THR A 1 80 ? 1.320 -9.354 4.156 1.00 94.94 80 THR A CA 1
ATOM 648 C C . THR A 1 80 ? 1.812 -8.607 2.927 1.00 94.94 80 THR A C 1
ATOM 650 O O . THR A 1 80 ? 1.463 -7.442 2.714 1.00 94.94 80 THR A O 1
ATOM 653 N N . MET A 1 81 ? 2.644 -9.272 2.135 1.00 92.69 81 MET A N 1
ATOM 654 C CA . MET A 1 81 ? 3.274 -8.689 0.965 1.00 92.69 81 MET A CA 1
ATOM 655 C C . MET A 1 81 ? 3.386 -9.720 -0.157 1.00 92.69 81 MET A C 1
ATOM 657 O O . MET A 1 81 ? 3.852 -10.835 0.065 1.00 92.69 81 MET A O 1
ATOM 661 N N . ASN A 1 82 ? 2.993 -9.322 -1.366 1.00 90.31 82 ASN A N 1
ATOM 662 C CA . ASN A 1 82 ? 3.169 -10.083 -2.596 1.00 90.31 82 ASN A CA 1
ATOM 663 C C . ASN A 1 82 ? 4.256 -9.421 -3.448 1.00 90.31 82 ASN A C 1
ATOM 665 O O . ASN A 1 82 ? 4.055 -8.333 -3.992 1.00 90.31 82 ASN A O 1
ATOM 669 N N . GLY A 1 83 ? 5.404 -10.083 -3.581 1.00 86.69 83 GLY A N 1
ATOM 670 C CA . GLY A 1 83 ? 6.459 -9.670 -4.502 1.00 86.69 83 GLY A CA 1
ATOM 671 C C . GLY A 1 83 ? 6.266 -10.308 -5.876 1.00 86.69 83 GLY A C 1
ATOM 672 O O . GLY A 1 83 ? 6.182 -11.529 -5.973 1.00 86.69 83 GLY A O 1
ATOM 673 N N . PHE A 1 84 ? 6.240 -9.499 -6.935 1.00 74.50 84 PHE A N 1
ATOM 674 C CA . PHE A 1 84 ? 6.261 -9.961 -8.327 1.00 74.50 84 PHE A CA 1
ATOM 675 C C . PHE A 1 84 ? 7.619 -9.597 -8.953 1.00 74.50 84 PHE A C 1
ATOM 677 O O . PHE A 1 84 ? 7.800 -8.472 -9.426 1.00 74.50 84 PHE A O 1
ATOM 684 N N . PRO A 1 85 ? 8.607 -10.512 -8.895 1.00 62.09 85 PRO A N 1
ATOM 685 C CA . PRO A 1 85 ? 10.019 -10.190 -9.115 1.00 62.09 85 PRO A CA 1
ATOM 686 C C . PRO A 1 85 ? 10.4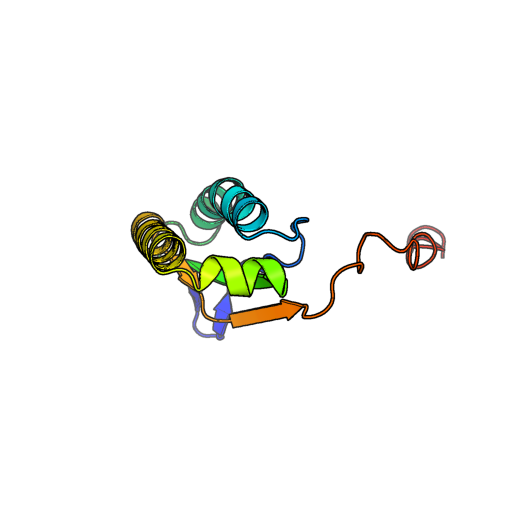16 -9.942 -10.578 1.00 62.09 85 PRO A C 1
ATOM 688 O O . PRO A 1 85 ? 11.504 -9.428 -10.824 1.00 62.09 85 PRO A O 1
ATOM 691 N N . TYR A 1 86 ? 9.561 -10.264 -11.550 1.00 60.50 86 TYR A N 1
ATOM 692 C CA . TYR A 1 86 ? 9.897 -10.153 -12.970 1.00 60.50 86 TYR A CA 1
ATOM 693 C C . TYR A 1 86 ? 8.863 -9.288 -13.698 1.00 60.50 86 TYR A C 1
ATOM 695 O O . TYR A 1 86 ? 7.672 -9.598 -13.702 1.00 60.50 86 TYR A O 1
ATOM 703 N N . GLY A 1 87 ? 9.332 -8.173 -14.267 1.00 54.84 87 GLY A N 1
ATOM 704 C CA . GLY A 1 87 ? 8.516 -7.237 -15.043 1.00 54.84 87 GLY A CA 1
ATOM 705 C C . GLY A 1 87 ? 8.006 -7.850 -16.352 1.00 54.84 87 GLY A C 1
ATOM 706 O O . GLY A 1 87 ? 8.489 -8.885 -16.805 1.00 54.84 87 GLY A O 1
ATOM 707 N N . GLY A 1 88 ? 7.017 -7.201 -16.969 1.00 55.78 88 GLY A N 1
ATOM 708 C CA . GLY A 1 88 ? 6.430 -7.641 -18.243 1.00 55.78 88 GLY A CA 1
ATOM 709 C C . GLY A 1 88 ? 5.171 -8.508 -18.126 1.00 55.78 88 GLY A C 1
ATOM 710 O O . GLY A 1 88 ? 4.621 -8.906 -19.152 1.00 55.78 88 GLY A O 1
ATOM 711 N N . PHE A 1 89 ? 4.654 -8.738 -16.910 1.00 55.41 89 PHE A N 1
ATOM 712 C CA . PHE A 1 89 ? 3.397 -9.475 -16.701 1.00 55.41 89 PHE A CA 1
ATOM 713 C C . PHE A 1 89 ? 2.195 -8.823 -17.412 1.00 55.41 89 PHE A C 1
ATOM 715 O O . PHE A 1 89 ? 1.299 -9.529 -17.864 1.00 55.41 89 PHE A O 1
ATOM 722 N N . HIS A 1 90 ? 2.208 -7.492 -17.567 1.00 53.16 90 HIS A N 1
ATOM 723 C CA . HIS A 1 90 ? 1.172 -6.728 -18.276 1.00 53.16 90 HIS A CA 1
ATOM 724 C C . HIS A 1 90 ? 1.540 -6.336 -19.722 1.00 53.16 90 HIS A C 1
ATOM 726 O O . HIS A 1 90 ? 0.648 -5.995 -20.489 1.00 53.16 90 HIS A O 1
ATOM 732 N N . ASN A 1 91 ? 2.822 -6.400 -20.113 1.00 50.44 91 ASN A N 1
ATOM 733 C CA . ASN A 1 91 ? 3.288 -6.007 -21.460 1.00 50.44 91 ASN A CA 1
ATOM 734 C C . ASN A 1 91 ? 3.333 -7.166 -22.458 1.00 50.44 91 ASN A C 1
ATOM 736 O O . ASN A 1 91 ? 3.649 -6.967 -23.629 1.00 50.44 91 ASN A O 1
ATOM 740 N N . THR A 1 92 ? 3.033 -8.376 -22.004 1.00 51.00 92 THR A N 1
ATOM 741 C CA . THR A 1 92 ? 2.909 -9.532 -22.880 1.00 51.00 92 THR A CA 1
ATOM 742 C C . THR A 1 92 ? 1.426 -9.867 -22.942 1.00 51.00 92 THR A C 1
ATOM 744 O O . THR A 1 92 ? 0.812 -10.116 -21.905 1.00 51.00 92 THR A O 1
ATOM 747 N N . THR A 1 93 ? 0.827 -9.845 -24.134 1.00 59.06 93 THR A N 1
ATOM 748 C CA . THR A 1 93 ? -0.576 -10.226 -24.370 1.00 59.06 93 THR A CA 1
ATOM 749 C C . THR A 1 93 ? -0.749 -11.729 -24.132 1.00 59.06 93 THR A C 1
ATOM 751 O O . THR A 1 93 ? -0.899 -12.507 -25.066 1.00 59.06 93 THR A O 1
ATOM 754 N N . VAL A 1 94 ? -0.648 -12.195 -22.885 1.00 56.56 94 VAL A N 1
ATOM 755 C CA . VAL A 1 94 ? -0.736 -13.634 -22.581 1.00 56.56 94 VAL A CA 1
ATOM 756 C C . VAL A 1 94 ? -2.173 -14.047 -22.258 1.00 56.56 94 VAL A C 1
ATOM 758 O O . VAL A 1 94 ? -2.452 -15.240 -22.189 1.00 56.56 94 VAL A O 1
ATOM 761 N N . LYS A 1 95 ? -3.107 -13.106 -22.030 1.00 56.19 95 LYS A N 1
ATOM 762 C CA . LYS A 1 95 ? -4.359 -13.450 -21.334 1.00 56.19 95 LYS A CA 1
ATOM 763 C C . LYS A 1 95 ? -5.675 -12.852 -21.831 1.00 56.19 95 LYS A C 1
ATOM 765 O O . LYS A 1 95 ? -6.680 -13.105 -21.185 1.00 56.19 95 LYS A O 1
ATOM 770 N N . ASP A 1 96 ? -5.769 -12.214 -22.993 1.00 59.78 96 ASP A N 1
ATOM 771 C CA . ASP A 1 96 ? -7.090 -11.728 -23.455 1.00 59.78 96 ASP A CA 1
ATOM 772 C C . ASP A 1 96 ? -8.125 -12.861 -23.624 1.00 59.78 96 ASP A C 1
ATOM 774 O O . ASP A 1 96 ? -9.323 -12.657 -23.451 1.00 59.78 96 ASP A O 1
ATOM 778 N N . LYS A 1 97 ? -7.663 -14.094 -23.878 1.00 59.22 97 LYS A N 1
ATOM 779 C CA . LYS A 1 97 ? -8.524 -15.279 -24.002 1.00 59.22 97 LYS A CA 1
ATOM 780 C C . LYS A 1 97 ? -8.784 -16.044 -22.703 1.00 59.22 97 LYS A C 1
ATOM 782 O O . LYS A 1 97 ? -9.626 -16.929 -22.725 1.00 59.22 97 LYS A O 1
ATOM 787 N N . VAL A 1 98 ? -8.118 -15.750 -21.578 1.00 66.31 98 VAL A N 1
ATOM 788 C CA . VAL A 1 98 ? -8.402 -16.500 -20.327 1.00 66.31 98 VAL A CA 1
ATOM 789 C C . VAL A 1 98 ? -9.766 -16.156 -19.736 1.00 66.31 98 VAL A C 1
ATOM 791 O O . VAL A 1 98 ? -10.269 -16.888 -18.893 1.00 66.31 98 VAL A O 1
ATOM 794 N N . HIS A 1 99 ? -10.351 -15.045 -20.181 1.00 63.22 99 HIS A N 1
ATOM 795 C CA . HIS A 1 99 ? -11.705 -14.630 -19.841 1.00 63.22 99 HIS A CA 1
ATOM 796 C C . HIS A 1 99 ? -12.748 -15.141 -20.852 1.00 63.22 99 HIS A C 1
ATOM 798 O O . HIS A 1 99 ? -13.889 -14.691 -20.806 1.00 63.22 99 HIS A O 1
ATOM 804 N N . GLN A 1 100 ? -12.373 -16.049 -21.768 1.00 73.94 100 GLN A N 1
ATOM 805 C CA . GLN A 1 100 ? -13.290 -16.662 -22.730 1.00 73.94 100 GLN A CA 1
ATOM 806 C C . GLN A 1 100 ? -13.355 -18.199 -22.609 1.00 73.94 100 GLN A C 1
ATOM 808 O O . GLN A 1 100 ? -12.311 -18.836 -22.442 1.00 73.94 100 GLN A O 1
ATOM 813 N N . PRO A 1 101 ? -14.547 -18.806 -22.787 1.00 76.19 101 PRO A N 1
ATOM 814 C CA . PRO A 1 101 ? -15.849 -18.137 -22.848 1.00 76.19 101 PRO A CA 1
ATOM 815 C C . PRO A 1 101 ? -16.186 -17.476 -21.506 1.00 76.19 101 PRO A C 1
ATOM 817 O O . PRO A 1 101 ? -15.714 -17.889 -20.448 1.00 76.19 101 PRO A O 1
ATOM 820 N N . ASP A 1 102 ? -16.972 -16.410 -21.570 1.00 73.81 102 ASP A N 1
ATOM 821 C CA . ASP A 1 102 ? -17.502 -15.767 -20.377 1.00 73.81 102 ASP A CA 1
ATOM 822 C C . ASP A 1 102 ? -18.476 -16.741 -19.682 1.00 73.81 102 ASP A C 1
ATOM 824 O O . ASP A 1 102 ? -19.282 -17.400 -20.339 1.00 73.81 102 ASP A O 1
ATOM 828 N N . TRP A 1 103 ? -18.393 -16.829 -18.353 1.00 70.44 103 TRP A N 1
ATOM 829 C CA . TRP A 1 103 ? -19.240 -17.648 -17.479 1.00 70.44 103 TRP A CA 1
ATOM 830 C C . TRP A 1 103 ? -20.752 -17.426 -17.652 1.00 70.44 103 TRP A C 1
ATOM 832 O O . TRP A 1 103 ? -21.523 -18.308 -17.282 1.00 70.44 103 TRP A O 1
ATOM 842 N N . THR A 1 104 ? -21.191 -16.301 -18.225 1.00 77.19 104 THR A N 1
ATOM 843 C CA . THR A 1 104 ? -22.605 -16.067 -18.572 1.00 77.19 104 THR A CA 1
ATOM 844 C C . THR A 1 104 ? -23.040 -16.700 -19.899 1.00 77.19 104 THR A C 1
ATOM 846 O O . THR A 1 104 ? -24.233 -16.771 -20.185 1.00 77.19 104 THR A O 1
ATOM 849 N N . THR A 1 105 ? -22.086 -17.187 -20.696 1.00 72.00 105 THR A N 1
ATOM 850 C CA . THR A 1 105 ? -22.302 -17.804 -22.019 1.00 72.00 105 THR A CA 1
ATOM 851 C C . THR A 1 105 ? -21.949 -19.295 -22.068 1.00 72.00 105 THR A C 1
ATOM 853 O O . THR A 1 105 ? -21.918 -19.867 -23.158 1.00 72.00 105 THR A O 1
ATOM 856 N N . ALA A 1 106 ? -21.655 -19.901 -20.909 1.00 57.44 106 ALA A N 1
ATOM 857 C CA . ALA A 1 106 ? -21.345 -21.326 -20.776 1.00 57.44 106 ALA A CA 1
ATOM 858 C C . ALA A 1 106 ? -22.561 -22.227 -21.041 1.00 57.44 106 ALA A C 1
ATOM 860 O O . ALA A 1 106 ? -23.681 -21.862 -20.613 1.00 57.44 106 ALA A O 1
#

Mean predicted aligned error: 7.28 Å

Radius of gyration: 16.1 Å; Cα contacts (8 Å, |Δi|>4): 120; chains: 1; bounding box: 38×30×40 Å

Foldseek 3Di:
DQDPVGADADEQPPQDDQALVSQVVCCVPPVLVVCCVPPVPAQHEYA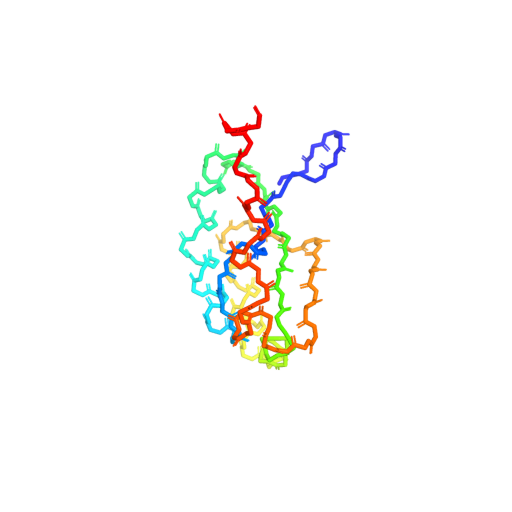EEHELRNVVVCPPPVNVVVVVVVSVVSSYDYDHYDYDHDPDPPVDPPPPCVCPPPPVVD